Protein AF-A0A8W8IKD7-F1 (afdb_monomer)

Mean predicted aligned error: 11.24 Å

Structure (mmCIF, N/CA/C/O backbone):
data_AF-A0A8W8IKD7-F1
#
_entry.id   AF-A0A8W8IKD7-F1
#
loop_
_atom_site.group_PDB
_atom_site.id
_atom_site.type_symbol
_atom_site.label_atom_id
_atom_site.label_alt_id
_atom_site.label_comp_id
_atom_site.label_asym_id
_atom_site.label_entity_id
_atom_site.label_seq_id
_atom_site.pdbx_PDB_ins_code
_atom_site.Cartn_x
_atom_site.Cartn_y
_atom_site.Cartn_z
_atom_site.occupancy
_atom_site.B_iso_or_equiv
_atom_site.auth_seq_id
_atom_site.auth_comp_id
_atom_site.auth_asym_id
_atom_site.auth_atom_id
_atom_site.pdbx_PDB_model_num
ATOM 1 N N . MET A 1 1 ? -51.084 -10.649 69.933 1.00 60.88 1 MET A N 1
ATOM 2 C CA . MET A 1 1 ? -50.394 -10.277 68.683 1.00 60.88 1 MET A CA 1
ATOM 3 C C . MET A 1 1 ? -50.098 -11.574 67.965 1.00 60.88 1 MET A C 1
ATOM 5 O O . MET A 1 1 ? -49.501 -12.443 68.586 1.00 60.88 1 MET A O 1
ATOM 9 N N . ASP A 1 2 ? -50.615 -11.739 66.751 1.00 70.19 2 ASP A N 1
ATOM 10 C CA . ASP A 1 2 ? -50.384 -12.923 65.920 1.00 70.19 2 ASP A CA 1
ATOM 11 C C . ASP A 1 2 ? -48.923 -12.907 65.418 1.00 70.19 2 ASP A C 1
ATOM 13 O O . ASP A 1 2 ? -48.540 -11.927 64.763 1.00 70.19 2 ASP A O 1
ATOM 17 N N . PRO A 1 3 ? -48.091 -13.911 65.757 1.00 68.19 3 PRO A N 1
ATOM 18 C CA . PRO A 1 3 ? -46.699 -13.989 65.314 1.00 68.19 3 PRO A CA 1
ATOM 19 C C . PRO A 1 3 ? -46.544 -13.877 63.790 1.00 68.19 3 PRO A C 1
ATOM 21 O O . PRO A 1 3 ? -45.618 -13.205 63.330 1.00 68.19 3 PRO A O 1
ATOM 24 N N . ASP A 1 4 ? -47.491 -14.424 63.018 1.00 76.06 4 ASP A N 1
ATOM 25 C CA . ASP A 1 4 ? -47.450 -14.417 61.548 1.00 76.06 4 ASP A CA 1
ATOM 26 C C . ASP A 1 4 ? -47.573 -13.000 60.975 1.00 76.06 4 ASP A C 1
ATOM 28 O O . ASP A 1 4 ? -46.934 -12.655 59.978 1.00 76.06 4 ASP A O 1
ATOM 32 N N . SER A 1 5 ? -48.323 -12.128 61.658 1.00 78.69 5 SER A N 1
ATOM 33 C CA . SER A 1 5 ? -48.441 -10.723 61.258 1.00 78.69 5 SER A CA 1
ATOM 34 C C . SER A 1 5 ? -47.126 -9.958 61.422 1.00 78.69 5 SER A C 1
ATOM 36 O O . SER A 1 5 ? -46.853 -9.062 60.632 1.00 78.69 5 SER A O 1
ATOM 38 N N . THR A 1 6 ? -46.291 -10.321 62.403 1.00 85.62 6 THR A N 1
ATOM 39 C CA . THR A 1 6 ? -44.996 -9.665 62.656 1.00 85.62 6 THR A CA 1
ATOM 40 C C . THR A 1 6 ? -43.936 -10.133 61.661 1.00 85.62 6 THR A C 1
ATOM 42 O O . THR A 1 6 ? -43.197 -9.307 61.124 1.00 85.62 6 THR A O 1
ATOM 45 N N . GLN A 1 7 ? -43.897 -11.437 61.365 1.00 87.31 7 GLN A N 1
ATOM 46 C CA . GLN A 1 7 ? -42.929 -12.018 60.433 1.00 87.31 7 GLN A CA 1
ATOM 47 C C . GLN A 1 7 ? -43.078 -11.446 59.014 1.00 87.31 7 GLN A C 1
ATOM 49 O O . GLN A 1 7 ? -42.083 -11.107 58.380 1.00 87.31 7 GLN A O 1
ATOM 54 N N . TYR A 1 8 ? -44.316 -11.213 58.562 1.00 90.81 8 TYR A N 1
ATOM 55 C CA . TYR A 1 8 ? -44.597 -10.586 57.265 1.00 90.81 8 TYR A CA 1
ATOM 56 C C . TYR A 1 8 ? -43.932 -9.207 57.091 1.00 90.81 8 TYR A C 1
ATOM 58 O O . TYR A 1 8 ? -43.387 -8.898 56.029 1.00 90.81 8 TYR A O 1
ATOM 66 N N . TYR A 1 9 ? -43.961 -8.360 58.126 1.00 90.56 9 TYR A N 1
ATOM 67 C CA . TYR A 1 9 ? -43.312 -7.047 58.058 1.00 90.56 9 TYR A CA 1
ATOM 68 C C . TYR A 1 9 ? -41.783 -7.153 58.090 1.00 90.56 9 TYR A C 1
ATOM 70 O O . TYR A 1 9 ? -41.122 -6.359 57.421 1.00 90.56 9 TYR A O 1
ATOM 78 N N . ILE A 1 10 ? -41.229 -8.133 58.815 1.00 92.81 10 ILE A N 1
ATOM 79 C CA . ILE A 1 10 ? -39.783 -8.402 58.855 1.00 92.81 10 ILE A CA 1
ATOM 80 C C . ILE A 1 10 ? -39.281 -8.828 57.471 1.00 92.81 10 ILE A C 1
ATOM 82 O O . ILE A 1 10 ? -38.334 -8.233 56.962 1.00 92.81 10 ILE A O 1
ATOM 86 N N . ASP A 1 11 ? -39.948 -9.782 56.821 1.00 93.56 11 ASP A N 1
ATOM 87 C CA . ASP A 1 11 ? -39.546 -10.272 55.496 1.00 93.56 11 ASP A CA 1
ATOM 88 C C . ASP A 1 11 ? -39.587 -9.151 54.444 1.00 93.56 11 ASP A C 1
ATOM 90 O O . ASP A 1 11 ? -38.700 -9.034 53.594 1.00 93.56 11 ASP A O 1
ATOM 94 N N . LYS A 1 12 ? -40.590 -8.266 54.531 1.00 94.81 12 LYS A N 1
ATOM 95 C CA . LYS A 1 12 ? -40.707 -7.100 53.648 1.00 94.81 12 LYS A CA 1
ATOM 96 C C . LYS A 1 12 ? -39.589 -6.079 53.878 1.00 94.81 12 LYS A C 1
ATOM 98 O O . LYS A 1 12 ? -39.110 -5.498 52.908 1.00 94.81 12 LYS A O 1
ATOM 103 N N . LEU A 1 13 ? -39.174 -5.858 55.130 1.00 95.25 13 LEU A N 1
ATOM 104 C CA . LEU A 1 13 ? -38.034 -4.995 55.461 1.00 95.25 13 LEU A CA 1
ATOM 105 C C . LEU A 1 13 ? -36.723 -5.571 54.913 1.00 95.25 13 LEU A C 1
ATOM 107 O O . LEU A 1 13 ? -35.995 -4.849 54.236 1.00 95.25 13 LEU A O 1
ATOM 111 N N . LEU A 1 14 ? -36.474 -6.870 55.107 1.00 94.81 14 LEU A N 1
ATOM 112 C CA . LEU A 1 14 ? -35.281 -7.549 54.586 1.00 94.81 14 LEU A CA 1
ATOM 113 C C . LEU A 1 14 ? -35.196 -7.483 53.053 1.00 94.81 14 LEU A C 1
ATOM 115 O O . LEU A 1 14 ? -34.128 -7.238 52.495 1.00 94.81 14 LEU A O 1
ATOM 119 N N . ALA A 1 15 ? -36.323 -7.643 52.352 1.00 96.19 15 ALA A N 1
ATOM 120 C CA . ALA A 1 15 ? -36.367 -7.497 50.897 1.00 96.19 15 ALA A CA 1
ATOM 121 C C . ALA A 1 15 ? -36.036 -6.064 50.434 1.00 96.19 15 ALA A C 1
ATOM 123 O O . ALA A 1 15 ? -35.374 -5.879 49.412 1.00 96.19 15 ALA A O 1
ATOM 124 N N . VAL A 1 16 ? -36.480 -5.045 51.179 1.00 96.31 16 VAL A N 1
ATOM 125 C CA . VAL A 1 16 ? -36.153 -3.639 50.889 1.00 96.31 16 VAL A CA 1
ATOM 126 C C . VAL A 1 16 ? -34.669 -3.360 51.123 1.00 96.31 16 VAL A C 1
ATOM 128 O O . VAL A 1 16 ? -34.062 -2.682 50.298 1.00 96.31 16 VAL A O 1
ATOM 131 N N . GLU A 1 17 ? -34.076 -3.896 52.191 1.00 96.19 17 GLU A N 1
ATOM 132 C CA . GLU A 1 17 ? -32.630 -3.794 52.433 1.00 96.19 17 GLU A CA 1
ATOM 133 C C . GLU A 1 17 ? -31.826 -4.444 51.298 1.00 96.19 17 GLU A C 1
ATOM 135 O O . GLU A 1 17 ? -30.914 -3.815 50.764 1.00 96.19 17 GLU A O 1
ATOM 140 N N . GLY A 1 18 ? -32.220 -5.641 50.843 1.00 96.12 18 GLY A N 1
ATOM 141 C CA . GLY A 1 18 ? -31.586 -6.305 49.698 1.00 96.12 18 GLY A CA 1
ATOM 142 C C . GLY A 1 18 ? -31.635 -5.466 48.416 1.00 96.12 18 GLY A C 1
ATOM 143 O O . GLY A 1 18 ? -30.614 -5.271 47.759 1.00 96.12 18 GLY A O 1
ATOM 144 N N . LEU A 1 19 ? -32.794 -4.876 48.103 1.00 97.50 19 LEU A N 1
ATOM 145 C CA . LEU A 1 19 ? -32.932 -3.966 46.959 1.00 97.50 19 LEU A CA 1
ATOM 146 C C . LEU A 1 19 ? -32.061 -2.709 47.097 1.00 97.50 19 LEU A C 1
ATOM 148 O O . LEU A 1 19 ? -31.538 -2.214 46.100 1.00 97.50 19 LEU A O 1
ATOM 152 N N . GLN A 1 20 ? -31.895 -2.173 48.309 1.00 97.19 20 GLN A N 1
ATOM 153 C CA . GLN A 1 20 ? -31.006 -1.031 48.544 1.00 97.19 20 GLN A CA 1
ATOM 154 C C . GLN A 1 20 ? -29.541 -1.395 48.291 1.00 97.19 20 GLN A C 1
ATOM 156 O O . GLN A 1 20 ? -28.821 -0.603 47.678 1.00 97.19 20 GLN A O 1
ATOM 161 N N . THR A 1 21 ? -29.108 -2.588 48.705 1.00 96.94 21 THR A N 1
ATOM 162 C CA . THR A 1 21 ? -27.767 -3.103 48.402 1.00 96.94 21 THR A CA 1
ATOM 163 C C . THR A 1 21 ? -27.557 -3.246 46.895 1.00 96.94 21 THR A C 1
ATOM 165 O O . THR A 1 21 ? -26.585 -2.704 46.372 1.00 96.94 21 THR A O 1
ATOM 168 N N . ASP A 1 22 ? -28.494 -3.870 46.176 1.00 98.00 22 ASP A N 1
ATOM 169 C CA . ASP A 1 22 ? -28.405 -4.031 44.718 1.00 98.00 22 ASP A CA 1
ATOM 170 C C . ASP A 1 22 ? -28.334 -2.681 43.991 1.00 98.00 22 ASP A C 1
ATOM 172 O O . ASP A 1 22 ? -27.505 -2.484 43.102 1.00 98.00 22 ASP A O 1
ATOM 176 N N . VAL A 1 23 ? -29.163 -1.712 44.397 1.00 98.12 23 VAL A N 1
ATOM 177 C CA . VAL A 1 23 ? -29.145 -0.351 43.834 1.00 98.12 23 VAL A CA 1
ATOM 178 C C . VAL A 1 23 ? -27.814 0.351 44.099 1.00 98.12 23 VAL A C 1
ATOM 180 O O . VAL A 1 23 ? -27.360 1.125 43.256 1.00 98.12 23 VAL A O 1
ATOM 183 N N . THR A 1 24 ? -27.189 0.105 45.249 1.00 97.06 24 THR A N 1
ATOM 184 C CA . THR A 1 24 ? -25.886 0.692 45.588 1.00 97.06 24 THR A CA 1
ATOM 185 C C . THR A 1 24 ? -24.790 0.101 44.703 1.00 97.06 24 THR A C 1
ATOM 187 O O . THR A 1 24 ? -24.094 0.856 44.027 1.00 97.06 24 THR A O 1
ATOM 190 N N . ASN A 1 25 ? -24.739 -1.227 44.574 1.00 97.06 25 ASN A N 1
ATOM 191 C CA . ASN A 1 25 ? -23.783 -1.917 43.702 1.00 97.06 25 ASN A CA 1
ATOM 192 C C . ASN A 1 25 ? -23.931 -1.496 42.226 1.00 97.06 25 ASN A C 1
ATOM 194 O O . ASN A 1 25 ? -22.944 -1.308 41.519 1.00 97.06 25 ASN A O 1
ATOM 198 N N . LEU A 1 26 ? -25.168 -1.313 41.742 1.00 98.19 26 LEU A N 1
ATOM 199 C CA . LEU A 1 26 ? -25.422 -0.841 40.375 1.00 98.19 26 LEU A CA 1
ATOM 200 C C . LEU A 1 26 ? -24.939 0.595 40.143 1.00 98.19 26 LEU A C 1
ATOM 202 O O . LEU A 1 26 ? -24.491 0.910 39.041 1.00 98.19 26 LEU A O 1
ATOM 206 N N . LYS A 1 27 ? -25.039 1.469 41.151 1.00 97.81 27 LYS A N 1
ATOM 207 C CA . LYS A 1 27 ? -24.507 2.835 41.062 1.00 97.81 27 LYS A CA 1
ATOM 208 C C . LYS A 1 27 ? -22.987 2.827 40.981 1.00 97.81 27 LYS A C 1
ATOM 210 O O . LYS A 1 27 ? -22.450 3.485 40.099 1.00 97.81 27 LYS A O 1
ATOM 215 N N . GLU A 1 28 ? -22.327 2.045 41.831 1.00 97.62 28 GLU A N 1
ATOM 216 C CA . GLU A 1 28 ? -20.868 1.891 41.810 1.00 97.62 28 GLU A CA 1
ATOM 217 C C . GLU A 1 28 ? -20.392 1.365 40.448 1.00 97.62 28 GLU A C 1
ATOM 219 O O . GLU A 1 28 ? -19.554 1.989 39.799 1.00 97.62 28 GLU A O 1
ATOM 224 N N . GLY A 1 29 ? -21.017 0.300 39.930 1.00 98.00 29 GLY A N 1
ATOM 225 C CA . GLY A 1 29 ? -20.686 -0.228 38.603 1.00 98.00 29 GLY A CA 1
ATOM 226 C C . GLY A 1 29 ? -20.951 0.762 37.458 1.00 98.00 29 GLY A C 1
ATOM 227 O O . GLY A 1 29 ? -20.243 0.758 36.450 1.00 98.00 29 GLY A O 1
ATOM 228 N N . PHE A 1 30 ? -21.949 1.643 37.591 1.00 97.81 30 PHE A N 1
ATOM 229 C CA . PHE A 1 30 ? -22.195 2.706 36.613 1.00 97.81 30 PHE A CA 1
ATOM 230 C C . PHE A 1 30 ? -21.118 3.801 36.657 1.00 97.81 30 PHE A C 1
ATOM 232 O O . PHE A 1 30 ? -20.715 4.285 35.600 1.00 97.81 30 PHE A O 1
ATOM 239 N N . GLU A 1 31 ? -20.623 4.170 37.840 1.00 97.81 31 GLU A N 1
ATOM 240 C CA . GLU A 1 31 ? -19.522 5.132 38.005 1.00 97.81 31 GLU A CA 1
ATOM 241 C C . GLU A 1 31 ? -18.197 4.596 37.431 1.00 97.81 31 GLU A C 1
ATOM 243 O O . GLU A 1 31 ? -17.482 5.320 36.725 1.00 97.81 31 GLU A O 1
ATOM 248 N N . GLU A 1 32 ? -17.901 3.310 37.642 1.00 97.50 32 GLU A N 1
ATOM 249 C CA . GLU A 1 32 ? -16.758 2.636 37.009 1.00 97.50 32 GLU A CA 1
ATOM 250 C C . GLU A 1 32 ? -16.884 2.661 35.479 1.00 97.50 32 GLU A C 1
ATOM 252 O O . GLU A 1 32 ? -15.966 3.090 34.776 1.00 97.50 32 GLU A O 1
ATOM 257 N N . LEU A 1 33 ? -18.061 2.314 34.947 1.00 98.19 33 LEU A N 1
ATOM 258 C CA . LEU A 1 33 ? -18.311 2.345 33.505 1.00 98.19 33 LEU A CA 1
ATOM 259 C C . LEU A 1 33 ? -18.174 3.763 32.921 1.00 98.19 33 LEU A C 1
ATOM 261 O O . LEU A 1 33 ? -17.669 3.937 31.811 1.00 98.19 33 LEU A O 1
ATOM 265 N N . GLN A 1 34 ? -18.620 4.796 33.642 1.00 98.12 34 GLN A N 1
ATOM 266 C CA . GLN A 1 34 ? -18.443 6.189 33.220 1.00 98.12 34 GLN A CA 1
ATOM 267 C C . GLN A 1 34 ? -16.963 6.570 33.125 1.00 98.12 34 GLN A C 1
ATOM 2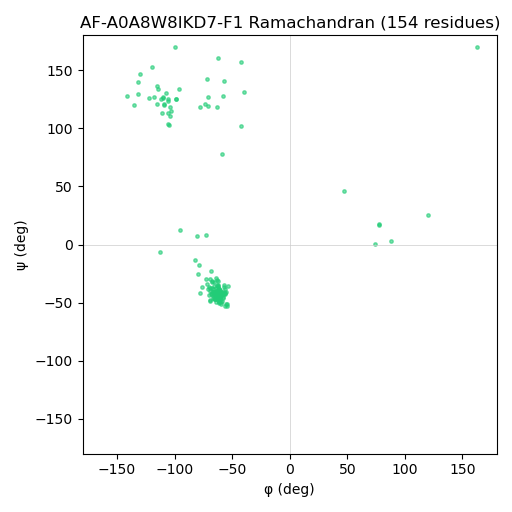69 O O . GLN A 1 34 ? -16.558 7.251 32.173 1.00 98.12 34 GLN A O 1
ATOM 274 N N . THR A 1 35 ? -16.160 6.103 34.080 1.00 97.62 35 THR A N 1
ATOM 275 C CA . THR A 1 35 ? -14.705 6.279 34.076 1.00 97.62 35 THR A CA 1
ATOM 276 C C . THR A 1 35 ? -14.078 5.609 32.855 1.00 97.62 35 THR A C 1
ATOM 278 O O . THR A 1 35 ? -13.377 6.266 32.081 1.00 97.62 35 THR A O 1
ATOM 281 N N . ASP A 1 36 ? -14.412 4.344 32.606 1.00 98.06 36 ASP A N 1
ATOM 282 C CA . ASP A 1 36 ? -13.908 3.584 31.460 1.00 98.06 36 ASP A CA 1
ATOM 283 C C . ASP A 1 36 ? -14.270 4.234 30.122 1.00 98.06 36 ASP A C 1
ATOM 285 O O . ASP A 1 36 ? -13.423 4.387 29.238 1.00 98.06 36 ASP A O 1
ATOM 289 N N . VAL A 1 37 ? -15.517 4.688 29.970 1.00 98.19 37 VAL A N 1
ATOM 290 C CA . VAL A 1 37 ? -15.973 5.385 28.759 1.00 98.19 37 VAL A CA 1
ATOM 291 C C . VAL A 1 37 ? -15.212 6.694 28.543 1.00 98.19 37 VAL A C 1
ATOM 293 O O . VAL A 1 37 ? -14.956 7.070 27.396 1.00 98.19 37 VAL A O 1
ATOM 296 N N . THR A 1 38 ? -14.840 7.395 29.612 1.00 97.50 38 THR A N 1
ATOM 297 C CA . THR A 1 38 ? -14.057 8.635 29.521 1.00 97.50 38 THR A CA 1
ATOM 298 C C . THR A 1 38 ? -12.635 8.343 29.045 1.00 97.50 38 THR A C 1
ATOM 300 O O . THR A 1 38 ? -12.203 8.918 28.046 1.00 97.50 38 THR A O 1
ATOM 303 N N . ASN A 1 39 ? -11.970 7.354 29.645 1.00 97.06 39 ASN A N 1
ATOM 304 C CA . ASN A 1 39 ? -10.631 6.917 29.238 1.00 97.06 39 ASN A CA 1
ATOM 305 C C . ASN A 1 39 ? -10.602 6.413 27.782 1.00 97.06 39 ASN A C 1
ATOM 307 O O . ASN A 1 39 ? -9.694 6.726 27.012 1.00 97.06 39 ASN A O 1
ATOM 311 N N . LEU A 1 40 ? -11.623 5.658 27.359 1.00 97.69 40 LEU A N 1
ATOM 312 C CA . LEU A 1 40 ? -11.731 5.181 25.978 1.00 97.69 40 LEU A CA 1
ATOM 313 C C . LEU A 1 40 ? -11.862 6.330 24.973 1.00 97.69 40 LEU A C 1
ATOM 315 O O . LEU A 1 40 ? -11.268 6.262 23.896 1.00 97.69 40 LEU A O 1
ATOM 319 N N . LYS A 1 41 ? -12.608 7.392 25.305 1.00 96.94 41 LYS A N 1
ATOM 320 C CA . LYS A 1 41 ? -12.714 8.579 24.441 1.00 96.94 41 LYS A CA 1
ATOM 321 C C . LYS A 1 41 ? -11.363 9.266 24.266 1.00 96.94 41 LYS A C 1
ATOM 323 O O . LYS A 1 41 ? -11.020 9.617 23.140 1.00 96.94 41 LYS A O 1
ATOM 328 N N . GLU A 1 42 ? -10.598 9.417 25.343 1.00 96.88 42 GLU A N 1
ATOM 329 C CA . GLU A 1 42 ? -9.255 10.006 25.292 1.00 96.88 42 GLU A CA 1
ATOM 330 C C . GLU A 1 42 ? -8.314 9.176 24.411 1.00 96.88 42 GLU A C 1
ATOM 332 O O . GLU A 1 42 ? -7.733 9.706 23.461 1.00 96.88 42 GLU A O 1
ATOM 337 N N . ASN A 1 43 ? -8.270 7.856 24.622 1.00 96.19 43 ASN A N 1
ATOM 338 C CA . ASN A 1 43 ? -7.470 6.938 23.806 1.00 96.19 43 ASN A CA 1
ATOM 339 C C . ASN A 1 43 ? -7.829 7.016 22.311 1.00 96.19 43 ASN A C 1
ATOM 341 O O . ASN A 1 43 ? -6.951 6.998 21.446 1.00 96.19 43 ASN A O 1
ATOM 345 N N . VAL A 1 44 ? -9.122 7.116 21.980 1.00 95.38 44 VAL A N 1
ATOM 346 C CA . VAL A 1 44 ? -9.577 7.257 20.588 1.00 95.38 44 VAL A CA 1
ATOM 347 C C . VAL A 1 44 ? -9.084 8.564 19.963 1.00 95.38 44 VAL A C 1
ATOM 349 O O . VAL A 1 44 ? -8.658 8.558 18.806 1.00 95.38 44 VAL A O 1
ATOM 352 N N . GLU A 1 45 ? -9.100 9.675 20.698 1.00 95.50 45 GLU A N 1
ATOM 353 C CA . GLU A 1 45 ? -8.584 10.956 20.204 1.00 95.50 45 GLU A CA 1
ATOM 354 C C . GLU A 1 45 ? -7.061 10.942 20.003 1.00 95.50 45 GLU A C 1
ATOM 356 O O . GLU A 1 45 ? -6.557 11.478 19.012 1.00 95.50 45 GLU A O 1
ATOM 361 N N . GLU A 1 46 ? -6.308 10.281 20.882 1.00 94.69 46 GLU A N 1
ATOM 362 C CA . GLU A 1 46 ? -4.865 10.097 20.698 1.00 94.69 46 GLU A CA 1
ATOM 363 C C . GLU A 1 46 ? -4.539 9.241 19.470 1.00 94.69 46 GLU A C 1
ATOM 365 O O . GLU A 1 46 ? -3.670 9.606 18.669 1.00 94.69 46 GLU A O 1
ATOM 370 N N . MET A 1 47 ? -5.278 8.146 19.261 1.00 91.25 47 MET A N 1
ATOM 371 C CA . MET A 1 47 ? -5.119 7.297 18.078 1.00 91.25 47 MET A CA 1
ATOM 372 C C . MET A 1 47 ? -5.379 8.064 16.777 1.00 91.25 47 MET A C 1
ATOM 374 O O . MET A 1 47 ? -4.629 7.890 15.813 1.00 91.25 47 MET A O 1
ATOM 378 N N . LYS A 1 48 ? -6.390 8.945 16.737 1.00 91.19 48 LYS A N 1
ATOM 379 C CA . LYS A 1 48 ? -6.651 9.802 15.565 1.00 91.19 48 LYS A CA 1
ATOM 380 C C . LYS A 1 48 ? -5.453 10.696 15.248 1.00 91.19 48 LYS A C 1
ATOM 382 O O . LYS A 1 48 ? -4.969 10.680 14.118 1.00 91.19 48 LYS A O 1
ATOM 387 N N . LYS A 1 49 ? -4.919 11.401 16.250 1.00 90.12 49 LYS A N 1
ATOM 388 C CA . LYS A 1 49 ? -3.750 12.287 16.085 1.00 90.12 49 LYS A CA 1
ATOM 389 C C . LYS A 1 49 ? -2.510 11.524 15.615 1.00 90.12 49 LYS A C 1
ATOM 391 O O . LYS A 1 49 ? -1.787 11.990 14.733 1.00 90.12 49 LYS A O 1
ATOM 396 N N . ALA A 1 50 ? -2.252 10.346 16.184 1.00 82.12 50 ALA A N 1
ATOM 397 C CA . ALA A 1 50 ? -1.132 9.500 15.776 1.00 82.12 50 ALA A CA 1
ATOM 398 C C . ALA A 1 50 ? -1.270 9.030 14.317 1.00 82.12 50 ALA A C 1
ATOM 400 O O . ALA A 1 50 ? -0.288 9.053 13.572 1.00 82.12 50 ALA A O 1
ATOM 401 N N . ASN A 1 51 ? -2.486 8.668 13.897 1.00 77.69 51 ASN A N 1
ATOM 402 C CA . ASN A 1 51 ? -2.788 8.234 12.534 1.00 77.69 51 ASN A CA 1
ATOM 403 C C . ASN A 1 51 ? -2.682 9.372 11.500 1.00 77.69 51 ASN A C 1
ATOM 405 O O . ASN A 1 51 ? -2.199 9.175 10.387 1.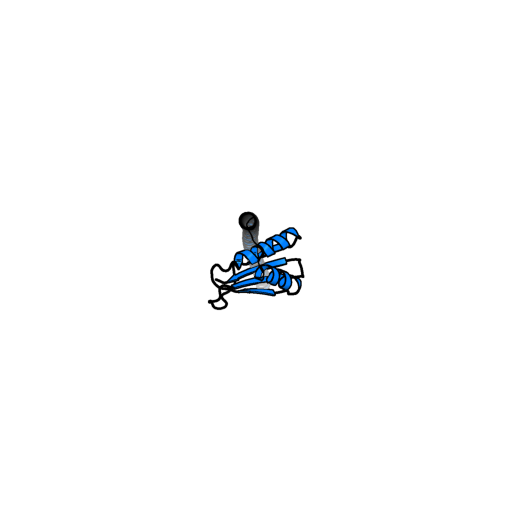00 77.69 51 ASN A O 1
ATOM 409 N N . GLU A 1 52 ? -3.087 10.589 11.859 1.00 79.81 52 GLU A N 1
ATOM 410 C CA . GLU A 1 52 ? -2.881 11.773 11.014 1.00 79.81 52 GLU A CA 1
ATOM 411 C C . GLU A 1 52 ? -1.388 12.069 10.827 1.00 79.81 52 GLU A C 1
ATOM 413 O O . GLU A 1 52 ? -0.922 12.324 9.712 1.00 79.81 52 GLU A O 1
ATOM 418 N N . LYS A 1 53 ? -0.608 11.967 11.910 1.00 74.94 53 LYS A N 1
ATOM 419 C CA . LYS A 1 53 ? 0.842 12.157 11.866 1.00 74.94 53 LYS A CA 1
ATOM 420 C C . LYS A 1 53 ? 1.530 11.102 10.997 1.00 74.94 53 LYS A C 1
ATOM 422 O O . LYS A 1 53 ? 2.351 11.481 10.161 1.00 74.94 53 LYS A O 1
ATOM 427 N N . SER A 1 54 ? 1.204 9.816 11.145 1.00 68.62 54 SER A N 1
ATOM 428 C CA . SER A 1 54 ? 1.792 8.755 10.312 1.00 68.62 54 SER A CA 1
ATOM 429 C C . SER A 1 54 ? 1.438 8.938 8.835 1.00 68.62 54 SER A C 1
ATOM 431 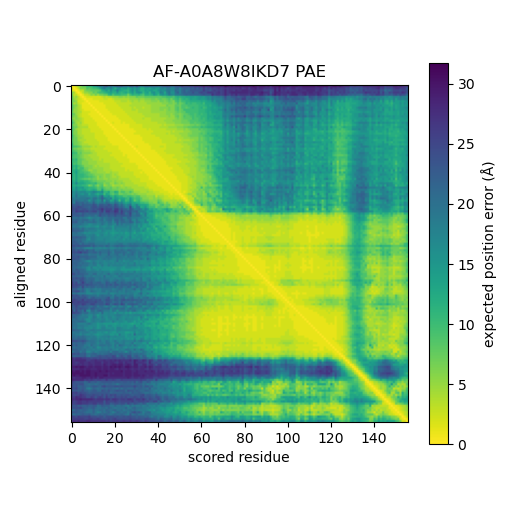O O . SER A 1 54 ? 2.338 8.918 7.999 1.00 68.62 54 SER A O 1
ATOM 433 N N . SER A 1 55 ? 0.174 9.245 8.524 1.00 69.00 55 SER A N 1
ATOM 434 C CA . SER A 1 55 ? -0.288 9.560 7.165 1.00 69.00 55 SER A CA 1
ATOM 435 C C . SER A 1 55 ? 0.484 10.739 6.552 1.00 69.00 55 SER A C 1
ATOM 437 O O . SER A 1 55 ? 0.949 10.675 5.410 1.00 69.00 55 SER A O 1
ATOM 439 N N . SER A 1 56 ? 0.729 11.798 7.334 1.00 63.56 56 SER A N 1
ATOM 440 C CA . SER A 1 56 ? 1.520 12.947 6.877 1.00 63.56 56 SER A CA 1
ATOM 441 C C . SER A 1 56 ? 2.978 12.575 6.571 1.00 63.56 56 SER A C 1
ATOM 443 O O . SER A 1 56 ? 3.514 12.981 5.538 1.00 63.56 56 SER A O 1
ATOM 445 N N . GLN A 1 57 ? 3.619 11.751 7.405 1.00 65.06 57 GLN A N 1
ATOM 446 C CA . GLN A 1 57 ? 4.997 11.303 7.188 1.00 65.06 57 GLN A CA 1
ATOM 447 C C . GLN A 1 57 ? 5.110 10.351 5.994 1.00 65.06 57 GLN A C 1
ATOM 449 O O . GLN A 1 57 ? 6.045 10.476 5.200 1.00 65.06 57 GLN A O 1
ATOM 454 N N . GLU A 1 58 ? 4.145 9.445 5.824 1.00 61.41 58 GLU A N 1
ATOM 455 C CA . GLU A 1 58 ? 4.044 8.588 4.643 1.00 61.41 58 GLU A CA 1
ATOM 456 C C . GLU A 1 58 ? 3.938 9.428 3.365 1.00 61.41 58 GLU A C 1
ATOM 458 O O . GLU A 1 58 ? 4.677 9.172 2.412 1.00 61.41 58 GLU A O 1
ATOM 463 N N . SER A 1 59 ? 3.137 10.501 3.373 1.00 74.94 59 SER A N 1
ATOM 464 C CA . SER A 1 59 ? 3.017 11.414 2.228 1.00 74.94 59 SER A CA 1
ATOM 465 C C . SER A 1 59 ? 4.335 12.125 1.872 1.00 74.94 59 SER A C 1
ATOM 467 O O . SER A 1 59 ? 4.649 12.293 0.690 1.00 74.94 59 SER A O 1
ATOM 469 N N . LEU A 1 60 ? 5.153 12.491 2.871 1.00 83.31 60 LEU A N 1
ATOM 470 C CA . LEU A 1 60 ? 6.461 13.123 2.659 1.00 83.31 60 LEU A CA 1
ATOM 471 C C . LEU A 1 60 ? 7.479 12.140 2.070 1.00 83.31 60 LEU A C 1
ATOM 473 O O . LEU A 1 60 ? 8.195 12.488 1.130 1.00 83.31 60 LEU A O 1
ATOM 477 N N . ILE A 1 61 ? 7.520 10.908 2.585 1.00 82.50 61 ILE A N 1
ATOM 478 C CA . ILE A 1 61 ? 8.391 9.842 2.067 1.00 82.50 61 ILE A CA 1
ATOM 479 C C . ILE A 1 61 ? 7.989 9.472 0.637 1.00 82.50 61 ILE A C 1
ATOM 481 O O . ILE A 1 61 ? 8.852 9.274 -0.221 1.00 82.50 61 ILE A O 1
ATOM 485 N N . GLU A 1 62 ? 6.689 9.368 0.357 1.00 83.06 62 GLU A N 1
ATOM 486 C CA . GLU A 1 62 ? 6.209 9.130 -1.000 1.00 83.06 62 GLU A CA 1
ATOM 487 C C . GLU A 1 62 ? 6.649 10.247 -1.937 1.00 83.06 62 GLU A C 1
ATOM 489 O O . GLU A 1 62 ? 7.272 9.952 -2.959 1.00 83.06 62 GLU A O 1
ATOM 494 N N . LYS A 1 63 ? 6.401 11.509 -1.568 1.00 87.31 63 LYS A N 1
ATOM 495 C CA . LYS A 1 63 ? 6.797 12.670 -2.368 1.00 87.31 63 LYS A CA 1
ATOM 496 C C . LYS A 1 63 ? 8.297 12.673 -2.664 1.00 87.31 63 LYS A C 1
ATOM 498 O O . LYS A 1 63 ? 8.660 12.721 -3.834 1.00 87.31 63 LYS A O 1
ATOM 503 N N . ALA A 1 64 ? 9.140 12.515 -1.642 1.00 90.12 64 ALA A N 1
ATOM 504 C CA . ALA A 1 64 ? 10.594 12.490 -1.802 1.00 90.12 64 ALA A CA 1
ATOM 505 C C . ALA A 1 64 ? 11.055 11.417 -2.797 1.00 90.12 64 ALA A C 1
ATOM 507 O O . ALA A 1 64 ? 11.957 11.644 -3.599 1.00 90.12 64 ALA A O 1
ATOM 508 N N . ILE A 1 65 ? 10.416 10.245 -2.791 1.00 90.06 65 ILE A N 1
ATOM 509 C CA . ILE A 1 65 ? 10.814 9.175 -3.703 1.00 90.06 65 ILE A CA 1
ATOM 510 C C . ILE A 1 65 ? 10.324 9.436 -5.130 1.00 90.06 65 ILE A C 1
ATOM 512 O O . ILE A 1 65 ? 11.047 9.145 -6.076 1.00 90.06 65 ILE A O 1
ATOM 516 N N . PHE A 1 66 ? 9.137 10.011 -5.316 1.00 91.06 66 PHE A N 1
ATOM 517 C CA . PHE A 1 66 ? 8.711 10.422 -6.654 1.00 91.06 66 PHE A CA 1
ATOM 518 C C . PHE A 1 66 ? 9.543 11.583 -7.203 1.00 91.06 66 PHE A C 1
ATOM 520 O O . PHE A 1 66 ? 9.776 11.631 -8.407 1.00 91.06 66 PHE A O 1
ATOM 527 N N . ASP A 1 67 ? 10.022 12.481 -6.345 1.00 93.12 67 ASP A N 1
ATOM 528 C CA . ASP A 1 67 ? 10.956 13.534 -6.744 1.00 93.12 67 ASP A CA 1
ATOM 529 C C . ASP A 1 67 ? 12.302 12.935 -7.175 1.00 93.12 67 ASP A C 1
ATOM 531 O O . ASP A 1 67 ? 12.827 13.331 -8.214 1.00 93.12 67 ASP A O 1
ATOM 535 N N . GLN A 1 68 ? 12.805 11.915 -6.466 1.00 93.56 68 GLN A N 1
ATOM 536 C CA . GLN A 1 68 ? 13.978 11.156 -6.913 1.00 93.56 68 GLN A CA 1
ATOM 537 C C . GLN A 1 68 ? 13.734 10.484 -8.266 1.00 93.56 68 GLN A C 1
ATOM 539 O O . GLN A 1 68 ? 14.564 10.595 -9.157 1.00 93.56 68 GLN A O 1
ATOM 544 N N . TRP A 1 69 ? 12.580 9.833 -8.454 1.00 94.62 69 TRP A N 1
ATOM 545 C CA . TRP A 1 69 ? 12.258 9.193 -9.732 1.00 94.62 69 TRP A CA 1
ATOM 546 C C . TRP A 1 69 ? 12.255 10.196 -10.875 1.00 94.62 69 TRP A C 1
ATOM 548 O O . TRP A 1 69 ? 12.781 9.889 -11.931 1.00 94.62 69 TRP A O 1
ATOM 558 N N . LYS A 1 70 ? 11.697 11.393 -10.668 1.00 95.19 70 LYS A N 1
ATOM 559 C CA . LYS A 1 70 ? 11.721 12.452 -11.682 1.00 95.19 70 LYS A CA 1
ATOM 560 C C . LYS A 1 70 ? 13.138 12.894 -12.020 1.00 95.19 70 LYS A C 1
ATOM 562 O O . LYS A 1 70 ? 13.399 13.151 -13.183 1.00 95.19 70 LYS A O 1
ATOM 567 N N . GLN A 1 71 ? 14.026 13.000 -11.028 1.00 95.06 71 GLN A N 1
ATOM 568 C CA . GLN A 1 71 ? 15.434 13.332 -11.268 1.00 95.06 71 GLN A CA 1
ATOM 569 C C . GLN A 1 71 ? 16.129 12.231 -12.071 1.00 95.06 71 GLN A C 1
ATOM 571 O O . GLN A 1 71 ? 16.776 12.531 -13.068 1.00 95.06 71 GLN A O 1
ATOM 576 N N . ASP A 1 72 ? 15.932 10.970 -11.680 1.00 92.19 72 ASP A N 1
ATOM 577 C CA . ASP A 1 72 ? 16.498 9.809 -12.373 1.00 92.19 72 ASP A CA 1
ATOM 578 C C . ASP A 1 72 ? 15.952 9.670 -13.810 1.00 92.19 72 ASP A C 1
ATOM 580 O O . ASP A 1 72 ? 16.634 9.137 -14.686 1.00 92.19 72 ASP A O 1
ATOM 584 N N . ASP A 1 73 ? 14.726 10.145 -14.063 1.00 94.94 73 ASP A N 1
ATOM 585 C CA . ASP A 1 73 ? 14.059 10.053 -15.366 1.00 94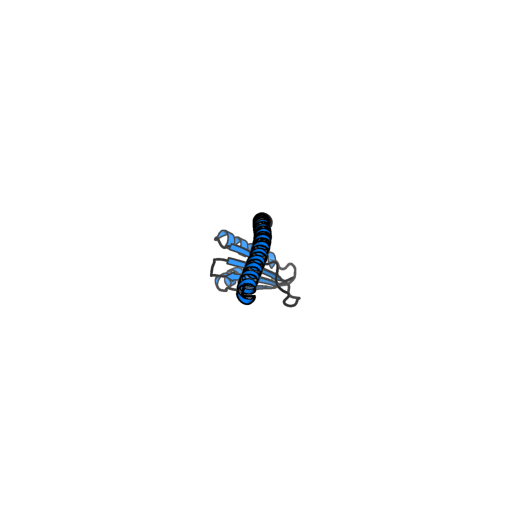.94 73 ASP A CA 1
ATOM 586 C C . ASP A 1 73 ? 14.544 11.095 -16.386 1.00 94.94 73 ASP A C 1
ATOM 588 O O . ASP A 1 73 ? 14.348 10.902 -17.585 1.00 94.94 73 ASP A O 1
ATOM 592 N N . ILE A 1 74 ? 15.214 12.171 -15.946 1.00 94.44 74 ILE A N 1
ATOM 593 C CA . ILE A 1 74 ? 15.744 13.223 -16.839 1.00 94.44 74 ILE A CA 1
ATOM 594 C C . ILE A 1 74 ? 16.682 12.623 -17.892 1.00 94.44 74 ILE A C 1
ATOM 596 O O . ILE A 1 74 ? 16.602 12.974 -19.069 1.00 94.44 74 ILE A O 1
ATOM 600 N N . ASP A 1 75 ? 17.533 11.689 -17.470 1.00 91.44 75 ASP A N 1
ATOM 601 C CA . ASP A 1 75 ? 18.514 11.022 -18.328 1.00 91.44 75 ASP A CA 1
ATOM 602 C C . ASP A 1 75 ? 17.998 9.677 -18.878 1.00 91.44 75 ASP A C 1
ATOM 604 O O . ASP A 1 75 ? 18.764 8.872 -19.423 1.00 91.44 75 ASP A O 1
ATOM 608 N N . PHE A 1 76 ? 16.697 9.389 -18.744 1.00 94.50 76 PHE A N 1
ATOM 609 C CA . PHE A 1 76 ? 16.131 8.120 -19.186 1.00 94.50 76 PHE A CA 1
ATOM 610 C C . PHE A 1 76 ? 16.081 8.018 -20.715 1.00 94.50 76 PHE A C 1
ATOM 612 O O . PHE A 1 76 ? 15.486 8.834 -21.419 1.00 94.50 76 PHE A O 1
ATOM 619 N N . ILE A 1 77 ? 16.645 6.931 -21.248 1.00 93.00 77 ILE A N 1
ATOM 620 C CA . ILE A 1 77 ? 16.629 6.636 -22.683 1.00 93.00 77 ILE A CA 1
ATOM 621 C C . ILE A 1 77 ? 15.634 5.509 -22.960 1.00 93.00 77 ILE A C 1
ATOM 623 O O . ILE A 1 77 ? 15.854 4.349 -22.599 1.00 93.00 77 ILE A O 1
ATOM 627 N N . SER A 1 78 ? 14.553 5.830 -23.675 1.00 94.06 78 SER A N 1
ATOM 628 C CA . SER A 1 78 ? 13.544 4.841 -24.067 1.00 94.06 78 SER A CA 1
ATOM 629 C C . SER A 1 78 ? 14.130 3.767 -24.992 1.00 94.06 78 SER A C 1
ATOM 631 O O . SER A 1 78 ? 14.577 4.028 -26.113 1.00 94.06 78 SER A O 1
ATOM 633 N N . THR A 1 79 ? 14.087 2.516 -24.530 1.00 94.56 79 THR A N 1
ATOM 634 C CA . THR A 1 79 ? 14.570 1.339 -25.265 1.00 94.56 79 THR A CA 1
ATOM 635 C C . THR A 1 79 ? 13.432 0.571 -25.943 1.00 94.56 79 THR A C 1
ATOM 637 O O . THR A 1 79 ? 12.248 0.774 -25.667 1.00 94.56 79 THR A O 1
ATOM 640 N N . LYS A 1 80 ? 13.773 -0.399 -26.805 1.00 95.69 80 LYS A N 1
ATOM 641 C CA . LYS A 1 80 ? 12.784 -1.344 -27.365 1.00 95.69 80 LYS A CA 1
ATOM 642 C C . LYS A 1 80 ? 12.030 -2.110 -26.269 1.00 95.69 80 LYS A C 1
ATOM 644 O O . LYS A 1 80 ? 10.835 -2.353 -26.421 1.00 95.69 80 LYS A O 1
ATOM 649 N N . ALA A 1 81 ? 12.709 -2.457 -25.172 1.00 92.94 81 ALA A N 1
ATOM 650 C CA . ALA A 1 81 ? 12.084 -3.113 -24.026 1.00 92.94 81 ALA A CA 1
ATOM 651 C C . ALA A 1 81 ? 11.051 -2.193 -23.355 1.00 92.94 81 ALA A C 1
ATOM 653 O O . ALA A 1 81 ? 9.928 -2.631 -23.118 1.00 92.94 81 ALA A O 1
ATOM 654 N N . CYS A 1 82 ? 11.387 -0.912 -23.150 1.00 94.38 82 CYS A N 1
ATOM 655 C CA . CYS A 1 82 ? 10.470 0.094 -22.599 1.00 94.38 82 CYS A CA 1
ATOM 656 C C . CYS A 1 82 ? 9.184 0.211 -23.428 1.00 94.38 82 CYS A C 1
ATOM 658 O O . CYS A 1 82 ? 8.091 -0.013 -22.912 1.00 94.38 82 CYS A O 1
ATOM 660 N N . LYS A 1 83 ? 9.320 0.412 -24.745 1.00 95.88 83 LYS A N 1
ATOM 661 C CA . LYS A 1 83 ? 8.182 0.489 -25.682 1.00 95.88 83 LYS A CA 1
ATOM 662 C C . LYS A 1 83 ? 7.298 -0.763 -25.643 1.00 95.88 83 LYS A C 1
ATOM 664 O O . LYS A 1 83 ? 6.078 -0.688 -25.791 1.00 95.88 83 LYS A O 1
ATOM 669 N N . GLY A 1 84 ? 7.904 -1.934 -25.433 1.00 94.62 84 GLY A N 1
ATOM 670 C CA . GLY A 1 84 ? 7.179 -3.185 -25.227 1.00 94.62 84 GLY A CA 1
ATOM 671 C C . GLY A 1 84 ? 6.321 -3.162 -23.959 1.00 94.62 84 GLY A C 1
ATOM 672 O O . GLY A 1 84 ? 5.153 -3.552 -24.002 1.00 94.62 84 GLY A O 1
ATOM 673 N N . VAL A 1 85 ? 6.866 -2.683 -22.839 1.00 92.69 85 VAL A N 1
ATOM 674 C CA . VAL A 1 85 ? 6.128 -2.557 -21.571 1.00 92.69 85 VAL A CA 1
ATOM 675 C C . VAL A 1 85 ? 5.013 -1.510 -21.690 1.00 92.69 85 VAL A C 1
ATOM 677 O O . VAL A 1 85 ? 3.875 -1.818 -21.336 1.00 92.69 85 VAL A O 1
ATOM 680 N N . GLU A 1 86 ? 5.283 -0.344 -22.288 1.00 93.12 86 GLU A N 1
ATOM 681 C CA . GLU A 1 86 ? 4.291 0.714 -22.565 1.00 93.12 86 GLU A CA 1
ATOM 682 C C . GLU A 1 86 ? 3.095 0.202 -23.382 1.00 93.12 86 GLU A C 1
ATOM 684 O O . GLU A 1 86 ? 1.941 0.539 -23.111 1.00 93.12 86 GLU A O 1
ATOM 689 N N . LYS A 1 87 ? 3.344 -0.642 -24.390 1.00 94.25 87 LYS A N 1
ATOM 690 C CA . LYS A 1 87 ? 2.271 -1.255 -25.183 1.00 94.25 87 LYS A CA 1
ATOM 691 C C . LYS A 1 87 ? 1.461 -2.262 -24.361 1.00 94.25 87 LYS A C 1
ATOM 693 O O . LYS A 1 87 ? 0.233 -2.298 -24.460 1.00 94.25 87 LYS A O 1
ATOM 698 N N . ASN A 1 88 ? 2.134 -3.093 -23.567 1.00 91.69 88 ASN A N 1
ATOM 699 C CA . ASN A 1 88 ? 1.474 -4.138 -22.788 1.00 91.69 88 ASN A CA 1
ATOM 700 C C . ASN A 1 88 ? 0.591 -3.554 -21.676 1.00 91.69 88 ASN A C 1
ATOM 702 O O . ASN A 1 88 ? -0.545 -3.995 -21.526 1.00 91.69 88 ASN A O 1
ATOM 706 N N . ILE A 1 89 ? 1.053 -2.531 -20.953 1.00 89.75 89 ILE A N 1
ATOM 707 C CA . ILE A 1 89 ? 0.300 -1.939 -19.832 1.00 89.75 89 ILE A CA 1
ATOM 708 C C . ILE A 1 89 ? -0.969 -1.194 -20.275 1.00 89.75 89 ILE A C 1
ATOM 710 O O . ILE A 1 89 ? -1.926 -1.068 -19.515 1.00 89.75 89 ILE A O 1
ATOM 714 N N . LYS A 1 90 ? -1.029 -0.744 -21.535 1.00 89.19 90 LYS A N 1
ATOM 715 C CA . LYS A 1 90 ? -2.242 -0.138 -22.106 1.00 89.19 90 LYS A CA 1
ATOM 716 C C . LYS A 1 90 ? -3.374 -1.145 -22.318 1.00 89.19 90 LYS A C 1
ATOM 718 O O . LYS A 1 90 ? -4.533 -0.753 -22.266 1.00 89.19 90 LYS A O 1
ATOM 723 N N . SER A 1 91 ? -3.045 -2.414 -22.564 1.00 87.62 91 SER A N 1
ATOM 724 C CA . SER A 1 91 ? -4.012 -3.460 -22.943 1.00 87.62 91 SER A CA 1
ATOM 725 C C . SER A 1 91 ? -4.198 -4.554 -21.889 1.00 87.62 91 SER A C 1
ATOM 727 O O . SER A 1 91 ? -5.056 -5.417 -22.053 1.00 87.62 91 SER A O 1
ATOM 729 N N . ARG A 1 92 ? -3.401 -4.544 -20.816 1.00 86.75 92 ARG A N 1
ATOM 730 C CA . ARG A 1 92 ? -3.400 -5.575 -19.774 1.00 86.75 92 ARG A CA 1
ATOM 731 C C . ARG A 1 92 ? -3.482 -4.943 -18.391 1.00 86.75 92 ARG A C 1
ATOM 733 O O . ARG A 1 92 ? -2.881 -3.905 -18.139 1.00 86.75 92 ARG A O 1
ATOM 740 N N . ASN A 1 93 ? -4.153 -5.640 -17.479 1.00 84.19 93 ASN A N 1
ATOM 741 C CA . ASN A 1 93 ? -4.260 -5.235 -16.074 1.00 84.19 93 ASN A CA 1
ATOM 742 C C . ASN A 1 93 ? -3.037 -5.654 -15.240 1.00 84.19 93 ASN A C 1
ATOM 744 O O . ASN A 1 93 ? -2.865 -5.190 -14.119 1.00 84.19 93 ASN A O 1
ATOM 748 N N . LEU A 1 94 ? -2.188 -6.538 -15.768 1.00 83.81 94 LEU A N 1
ATOM 749 C CA . LEU A 1 94 ? -0.983 -7.015 -15.097 1.00 83.81 94 LEU A CA 1
ATOM 750 C C . LEU A 1 94 ? 0.152 -7.158 -16.109 1.00 83.81 94 LEU A C 1
ATOM 752 O O . LEU A 1 94 ? -0.001 -7.814 -17.143 1.00 83.81 94 LEU A O 1
ATOM 756 N N . VAL A 1 95 ? 1.295 -6.554 -15.798 1.00 87.06 95 VAL A N 1
ATOM 757 C CA . VAL A 1 95 ? 2.530 -6.652 -16.576 1.00 87.06 95 VAL A CA 1
ATOM 758 C C . VAL A 1 95 ? 3.680 -6.961 -15.628 1.00 87.06 95 VAL A C 1
ATOM 760 O O . VAL A 1 95 ? 3.862 -6.281 -14.626 1.00 87.06 95 VAL A O 1
ATOM 763 N N . ILE A 1 96 ? 4.473 -7.979 -15.951 1.00 86.81 96 ILE A N 1
ATOM 764 C CA . ILE A 1 96 ? 5.659 -8.364 -15.180 1.00 86.81 96 ILE A CA 1
ATOM 765 C C . ILE A 1 96 ? 6.894 -8.026 -16.013 1.00 86.81 96 ILE A C 1
ATOM 767 O O . ILE A 1 96 ? 7.009 -8.449 -17.163 1.00 86.81 96 ILE A O 1
ATOM 771 N N . VAL A 1 97 ? 7.814 -7.261 -15.432 1.00 87.25 97 VAL A N 1
ATOM 772 C CA . VAL A 1 97 ? 9.101 -6.888 -16.021 1.00 87.25 97 VAL A CA 1
ATOM 773 C C . VAL A 1 97 ? 10.192 -7.731 -15.362 1.00 87.25 97 VAL A C 1
ATOM 775 O O . VAL A 1 97 ? 10.507 -7.564 -14.184 1.00 87.25 97 VAL A O 1
ATOM 778 N N . ALA A 1 98 ? 10.771 -8.653 -16.130 1.00 87.50 98 ALA A N 1
ATOM 779 C CA . ALA A 1 98 ? 11.7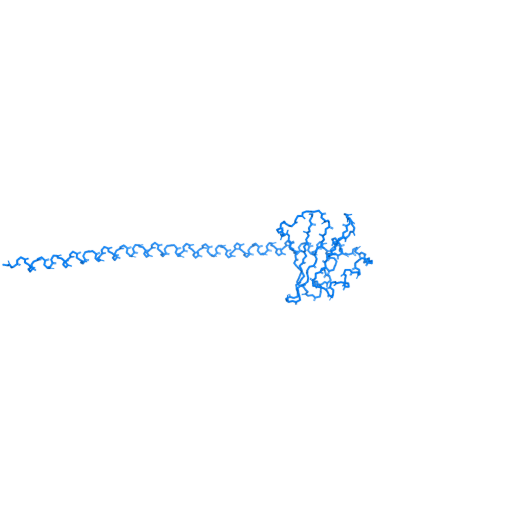95 -9.597 -15.685 1.00 87.50 98 ALA A CA 1
ATOM 780 C C . ALA A 1 98 ? 13.101 -9.415 -16.477 1.00 87.50 98 ALA A C 1
ATOM 782 O O . ALA A 1 98 ? 13.078 -8.969 -17.623 1.00 87.50 98 ALA A O 1
ATOM 783 N N . GLY A 1 99 ? 14.243 -9.761 -15.876 1.00 84.88 99 GLY A N 1
ATOM 784 C CA . GLY A 1 99 ? 15.560 -9.605 -16.506 1.00 84.88 99 GLY A CA 1
ATOM 785 C C . GLY A 1 99 ? 16.730 -9.664 -15.519 1.00 84.88 99 GLY A C 1
ATOM 786 O O . GLY A 1 99 ? 16.540 -9.619 -14.301 1.00 84.88 99 GLY A O 1
ATOM 787 N N . HIS A 1 100 ? 17.958 -9.738 -16.039 1.00 84.56 100 HIS A N 1
ATOM 788 C CA . HIS A 1 100 ? 19.180 -9.802 -15.227 1.00 84.56 100 HIS A CA 1
ATOM 789 C C . HIS A 1 100 ? 19.387 -8.542 -14.366 1.00 84.56 100 HIS A C 1
ATOM 791 O O . HIS A 1 100 ? 18.802 -7.484 -14.619 1.00 84.56 100 HIS A O 1
ATOM 797 N N . SER A 1 101 ? 20.205 -8.636 -13.314 1.00 84.12 101 SER A N 1
ATOM 798 C CA . SER A 1 101 ? 20.544 -7.467 -12.487 1.00 84.12 101 SER A CA 1
ATOM 799 C C . SER A 1 101 ? 21.173 -6.356 -13.340 1.00 84.12 101 SER A C 1
ATOM 801 O O . SER A 1 101 ? 21.901 -6.643 -14.289 1.00 84.12 101 SER A O 1
ATOM 803 N N . GLY A 1 102 ? 20.830 -5.097 -13.060 1.00 85.88 102 GLY A N 1
ATOM 804 C CA . GLY A 1 102 ? 21.308 -3.940 -13.829 1.00 85.88 102 GLY A CA 1
ATOM 805 C C . GLY A 1 102 ? 20.674 -3.738 -15.214 1.00 85.88 102 GLY A C 1
ATOM 806 O O . GLY A 1 102 ? 20.994 -2.761 -15.875 1.00 85.88 102 GLY A O 1
ATOM 807 N N . SER A 1 103 ? 19.736 -4.584 -15.663 1.00 86.69 103 SER A N 1
ATOM 808 C CA . SER A 1 103 ? 19.119 -4.465 -17.002 1.00 86.69 103 SER A CA 1
ATOM 809 C C . SER A 1 103 ? 18.127 -3.297 -17.172 1.00 86.69 103 SER A C 1
ATOM 811 O O . SER A 1 103 ? 17.382 -3.271 -18.149 1.00 86.69 103 SER A O 1
ATOM 813 N N . GLY A 1 104 ? 18.021 -2.389 -16.195 1.00 88.50 104 GLY A N 1
ATOM 814 C CA . GLY A 1 104 ? 17.096 -1.248 -16.241 1.00 88.50 104 GLY A CA 1
ATOM 815 C C . GLY A 1 104 ? 15.624 -1.566 -15.943 1.00 88.50 104 GLY A C 1
ATOM 816 O O . GLY A 1 104 ? 14.758 -0.760 -16.264 1.00 88.50 104 GLY A O 1
ATOM 817 N N . LYS A 1 105 ? 15.306 -2.717 -15.324 1.00 89.56 105 LYS A N 1
ATOM 818 C CA . LYS A 1 105 ? 13.910 -3.083 -14.979 1.00 89.56 105 LYS A CA 1
ATOM 819 C C . LYS A 1 105 ? 13.213 -1.999 -14.155 1.00 89.56 105 LYS A C 1
ATOM 821 O O . LYS A 1 105 ? 12.112 -1.587 -14.504 1.00 89.56 105 LYS A O 1
ATOM 826 N N . SER A 1 106 ? 13.864 -1.555 -13.074 1.00 89.25 106 SER A N 1
ATOM 827 C CA . SER A 1 106 ? 13.336 -0.520 -12.181 1.00 89.25 106 SER A CA 1
ATOM 828 C C . SER A 1 106 ? 13.148 0.783 -12.934 1.00 89.25 106 SER A C 1
ATOM 830 O O . SER A 1 106 ? 12.068 1.350 -12.867 1.00 89.25 106 SER A O 1
ATOM 832 N N . SER A 1 107 ? 14.142 1.181 -13.728 1.00 91.94 107 SER A N 1
ATOM 833 C CA . SER A 1 107 ? 14.100 2.398 -14.536 1.00 91.94 107 SER A CA 1
ATOM 834 C C . SER A 1 107 ? 12.907 2.399 -15.497 1.00 91.94 107 SER A C 1
ATOM 836 O O . SER A 1 107 ? 12.161 3.366 -15.530 1.00 91.94 107 SER A O 1
ATOM 838 N N . ILE A 1 108 ? 12.647 1.293 -16.211 1.00 93.44 108 ILE A N 1
ATOM 839 C CA . ILE A 1 108 ? 11.480 1.179 -17.110 1.00 93.44 108 ILE A CA 1
ATOM 840 C C . ILE A 1 108 ? 10.165 1.321 -16.335 1.00 93.44 108 ILE A C 1
ATOM 842 O O . ILE A 1 108 ? 9.254 2.024 -16.765 1.00 93.44 108 ILE A O 1
ATOM 846 N N . VAL A 1 109 ? 10.046 0.635 -15.197 1.00 92.56 109 VAL A N 1
ATOM 847 C CA . VAL A 1 109 ? 8.823 0.659 -14.384 1.00 92.56 109 VAL A CA 1
ATOM 848 C C . VAL A 1 109 ? 8.575 2.055 -13.809 1.00 92.56 109 VAL A C 1
ATOM 850 O O . VAL A 1 109 ? 7.440 2.525 -13.820 1.00 92.56 109 VAL A O 1
ATOM 853 N N . GLN A 1 110 ? 9.627 2.711 -13.323 1.00 92.50 110 GLN A N 1
ATOM 854 C CA . GLN A 1 110 ? 9.586 4.055 -12.748 1.00 92.50 110 GLN A CA 1
ATOM 855 C C . GLN A 1 110 ? 9.219 5.099 -13.804 1.00 92.50 110 GLN A C 1
ATOM 857 O O . GLN A 1 110 ? 8.291 5.869 -13.568 1.00 92.50 110 GLN A O 1
ATOM 862 N N . HIS A 1 111 ? 9.849 5.045 -14.982 1.00 94.62 111 HIS A N 1
ATOM 863 C CA . HIS A 1 111 ? 9.531 5.897 -16.129 1.00 94.62 111 HIS A CA 1
ATOM 864 C C . HIS A 1 111 ? 8.045 5.813 -16.504 1.00 94.62 111 HIS A C 1
ATOM 866 O O . HIS A 1 111 ? 7.323 6.809 -16.534 1.00 94.62 111 HIS A O 1
ATOM 872 N N . ILE A 1 112 ? 7.540 4.591 -16.709 1.00 93.38 112 ILE A N 1
ATOM 873 C CA . ILE A 1 112 ? 6.133 4.367 -17.068 1.00 93.38 112 ILE A CA 1
ATOM 874 C C . ILE A 1 112 ? 5.202 4.846 -15.952 1.00 93.38 112 ILE A C 1
ATOM 876 O O . ILE A 1 112 ? 4.166 5.453 -16.218 1.00 93.38 112 ILE A O 1
ATOM 880 N N . ALA A 1 113 ? 5.559 4.600 -14.693 1.00 91.81 113 ALA A N 1
ATOM 881 C CA . ALA A 1 113 ? 4.772 5.060 -13.562 1.00 91.81 113 ALA A CA 1
ATOM 882 C C . ALA A 1 113 ? 4.672 6.594 -13.502 1.00 91.81 113 ALA A C 1
ATOM 884 O O . ALA A 1 113 ? 3.588 7.112 -13.235 1.00 91.81 113 ALA A O 1
ATOM 885 N N . LEU A 1 114 ? 5.757 7.320 -13.790 1.00 93.50 114 LEU A N 1
ATOM 886 C CA . LEU A 1 114 ? 5.733 8.781 -13.880 1.00 93.50 114 LEU A CA 1
ATOM 887 C C . LEU A 1 114 ? 4.799 9.263 -14.995 1.00 93.50 114 LEU A C 1
ATOM 889 O O . LEU A 1 114 ? 3.949 10.107 -14.722 1.00 93.50 114 LEU A O 1
ATOM 893 N N . GLN A 1 115 ? 4.854 8.661 -16.189 1.00 92.88 115 GLN A N 1
ATOM 894 C CA . GLN A 1 115 ? 3.948 9.020 -17.291 1.00 92.88 115 GLN A CA 1
ATOM 895 C C . GLN A 1 115 ? 2.468 8.870 -16.918 1.00 92.88 115 GLN A C 1
ATOM 897 O O . GLN A 1 115 ? 1.639 9.711 -17.263 1.00 92.88 115 GLN A O 1
ATOM 902 N N . TYR A 1 116 ? 2.109 7.796 -16.214 1.00 91.25 116 TYR A N 1
ATOM 903 C CA . TYR A 1 116 ? 0.731 7.601 -15.761 1.00 91.25 116 TYR A CA 1
ATOM 904 C C . TYR A 1 116 ? 0.341 8.586 -14.657 1.00 91.25 116 TYR A C 1
ATOM 906 O O . TYR A 1 116 ? -0.785 9.081 -14.650 1.00 91.25 116 TYR A O 1
ATOM 914 N N . ARG A 1 117 ? 1.270 8.927 -13.759 1.00 90.25 117 ARG A N 1
ATOM 915 C CA . ARG A 1 117 ? 1.048 9.957 -12.739 1.00 90.25 117 ARG A CA 1
ATOM 916 C C . ARG A 1 117 ? 0.784 11.330 -13.363 1.00 90.25 117 ARG A C 1
ATOM 918 O O . ARG A 1 117 ? -0.092 12.046 -12.892 1.00 90.25 117 ARG A O 1
ATOM 925 N N . GLU A 1 118 ? 1.506 11.686 -14.425 1.00 90.94 118 GLU A N 1
ATOM 926 C CA . GLU A 1 118 ? 1.268 12.915 -15.200 1.00 90.94 118 GLU A CA 1
ATOM 927 C C . GLU A 1 118 ? -0.107 12.921 -15.877 1.00 90.94 118 GLU A C 1
ATOM 929 O O . GLU A 1 118 ? -0.729 13.970 -16.010 1.00 90.94 118 GLU A O 1
ATOM 934 N N . GLN A 1 119 ? -0.622 11.742 -16.235 1.00 91.19 119 GLN A N 1
ATOM 935 C CA . GLN A 1 119 ? -1.977 11.551 -16.763 1.00 91.19 119 GLN A CA 1
ATOM 936 C C . GLN A 1 119 ? -3.061 11.514 -15.669 1.00 91.19 119 GLN A C 1
ATOM 938 O O . GLN A 1 119 ? -4.208 11.200 -15.971 1.00 91.19 119 GLN A O 1
ATOM 943 N N . GLY A 1 120 ? -2.720 11.799 -14.409 1.00 87.62 120 GLY A N 1
ATOM 944 C CA . GLY A 1 120 ? -3.667 11.843 -13.290 1.00 87.62 120 GLY A CA 1
ATOM 945 C C . GLY A 1 120 ? -3.900 10.509 -12.575 1.00 87.62 120 GLY A C 1
ATOM 946 O O . GLY A 1 120 ? -4.682 10.463 -11.629 1.00 87.62 120 GLY A O 1
ATOM 947 N N . TRP A 1 121 ? -3.204 9.433 -12.959 1.00 89.31 121 TRP A N 1
ATOM 948 C CA . TRP A 1 121 ? -3.351 8.139 -12.292 1.00 89.31 121 TRP A CA 1
ATOM 949 C C . TRP A 1 121 ? -2.708 8.155 -10.909 1.00 89.31 121 TRP A C 1
ATOM 951 O O . TRP A 1 121 ? -1.608 8.681 -10.703 1.00 89.31 121 TRP A O 1
ATOM 961 N N . THR A 1 122 ? -3.351 7.478 -9.960 1.00 85.06 122 THR A N 1
ATOM 962 C CA . THR A 1 122 ? -2.759 7.263 -8.639 1.00 85.06 122 THR A CA 1
ATOM 963 C C . THR A 1 122 ? -1.731 6.139 -8.724 1.00 85.06 122 THR A C 1
ATOM 965 O O . THR A 1 122 ? -2.070 5.000 -9.035 1.00 85.06 122 THR A O 1
ATOM 968 N N . VAL A 1 123 ? -0.465 6.435 -8.422 1.00 86.25 123 VAL A N 1
ATOM 969 C CA . VAL A 1 123 ? 0.616 5.437 -8.396 1.00 86.25 123 VAL A CA 1
ATOM 970 C C . VAL A 1 123 ? 0.960 5.084 -6.956 1.00 86.25 123 VAL A C 1
ATOM 972 O O . VAL A 1 123 ? 1.442 5.936 -6.211 1.00 86.25 123 VAL A O 1
ATOM 975 N N . ARG A 1 124 ? 0.791 3.813 -6.583 1.00 83.38 124 ARG A N 1
ATOM 976 C CA . ARG A 1 124 ? 1.165 3.287 -5.265 1.00 83.38 124 ARG A CA 1
ATOM 977 C C . ARG A 1 124 ? 2.273 2.259 -5.364 1.00 83.38 124 ARG A C 1
ATOM 979 O O . ARG A 1 124 ? 2.234 1.343 -6.184 1.00 83.38 124 ARG A O 1
ATOM 986 N N . ARG A 1 125 ? 3.249 2.370 -4.467 1.00 82.00 125 ARG A N 1
ATOM 987 C CA . ARG A 1 125 ? 4.302 1.363 -4.310 1.00 82.00 125 ARG A CA 1
ATOM 988 C C . ARG A 1 125 ? 3.959 0.453 -3.154 1.00 82.00 125 ARG A C 1
ATOM 990 O O . ARG A 1 125 ? 3.766 0.914 -2.034 1.00 82.00 125 ARG A O 1
ATOM 997 N N . ILE A 1 126 ? 3.933 -0.842 -3.416 1.00 75.25 126 ILE A N 1
ATOM 998 C CA . ILE A 1 126 ? 3.580 -1.846 -2.427 1.00 75.25 126 ILE A CA 1
ATOM 999 C C . ILE A 1 126 ? 4.866 -2.537 -1.994 1.00 75.25 126 ILE A C 1
ATOM 1001 O O . ILE A 1 126 ? 5.436 -3.352 -2.714 1.00 75.25 126 ILE A O 1
ATOM 1005 N N . LYS A 1 127 ? 5.347 -2.153 -0.806 1.00 66.44 127 LYS A N 1
ATOM 1006 C CA . LYS A 1 127 ? 6.578 -2.690 -0.204 1.00 66.44 127 LYS A CA 1
ATOM 1007 C C . LYS A 1 127 ? 6.371 -4.049 0.463 1.00 66.44 127 LYS A C 1
ATOM 1009 O O . LYS A 1 127 ? 7.328 -4.795 0.626 1.00 66.44 127 LYS A O 1
ATOM 1014 N N . LYS A 1 128 ? 5.142 -4.350 0.887 1.00 56.59 128 LYS A N 1
ATOM 1015 C CA . LYS A 1 128 ? 4.822 -5.558 1.645 1.00 56.59 128 LYS A CA 1
ATOM 1016 C C . LYS A 1 128 ? 4.096 -6.545 0.745 1.00 56.59 128 LYS A C 1
ATOM 1018 O O . LYS A 1 128 ? 2.910 -6.389 0.473 1.00 56.59 128 LYS A O 1
ATOM 1023 N N . LEU A 1 129 ? 4.818 -7.565 0.312 1.00 53.31 129 LEU A N 1
ATOM 1024 C CA . LEU A 1 129 ? 4.233 -8.794 -0.197 1.00 53.31 129 LEU A CA 1
ATOM 1025 C C . LEU A 1 129 ? 4.530 -9.883 0.824 1.00 53.31 129 LEU A C 1
ATOM 1027 O O . LEU A 1 129 ? 5.673 -10.050 1.245 1.00 53.31 129 LEU A O 1
ATOM 1031 N N . VAL A 1 130 ? 3.480 -10.575 1.266 1.00 48.28 130 VAL A N 1
ATOM 1032 C CA . VAL A 1 130 ? 3.630 -11.839 1.987 1.00 48.28 130 VAL A CA 1
ATOM 1033 C C . VAL A 1 130 ? 4.401 -12.781 1.068 1.00 48.28 130 VAL A C 1
ATOM 1035 O O . VAL A 1 130 ? 4.058 -12.920 -0.104 1.00 48.28 130 VAL A O 1
ATOM 1038 N N . THR A 1 131 ? 5.471 -13.348 1.612 1.00 41.91 131 THR A N 1
ATOM 1039 C CA . THR A 1 131 ? 6.459 -14.212 0.971 1.00 41.91 131 THR A CA 1
ATOM 1040 C C . THR A 1 131 ? 5.812 -15.240 0.039 1.00 41.91 131 THR A C 1
ATOM 1042 O O . THR A 1 131 ? 5.303 -16.263 0.487 1.00 41.91 131 THR A O 1
ATOM 1045 N N . ILE A 1 132 ? 5.857 -14.988 -1.269 1.00 44.91 132 ILE A N 1
ATOM 1046 C CA . ILE A 1 132 ? 5.812 -16.049 -2.279 1.00 44.91 132 ILE A CA 1
ATOM 1047 C C . ILE A 1 132 ? 7.272 -16.264 -2.671 1.00 44.91 132 ILE A C 1
ATOM 1049 O O . ILE A 1 132 ? 7.977 -15.300 -2.960 1.00 44.91 132 ILE A O 1
ATOM 1053 N N . SER A 1 133 ? 7.724 -17.511 -2.554 1.00 43.31 133 SER A N 1
ATOM 1054 C CA . SER A 1 133 ? 9.123 -17.942 -2.561 1.00 43.31 133 SER A CA 1
ATOM 1055 C C . SER A 1 133 ? 10.029 -17.215 -3.562 1.00 43.31 133 SER A C 1
ATOM 1057 O O . SER A 1 133 ? 9.727 -17.119 -4.750 1.00 43.31 133 SER A O 1
ATOM 1059 N N . GLU A 1 134 ? 11.164 -16.788 -3.019 1.00 50.88 134 GLU A N 1
ATOM 1060 C CA . GLU A 1 134 ? 12.338 -16.141 -3.601 1.00 50.88 134 GLU A CA 1
ATOM 1061 C C . GLU A 1 134 ? 12.829 -16.711 -4.948 1.00 50.88 134 GLU A C 1
ATOM 1063 O O . GLU A 1 134 ? 12.691 -17.906 -5.218 1.00 50.88 134 GLU A O 1
ATOM 10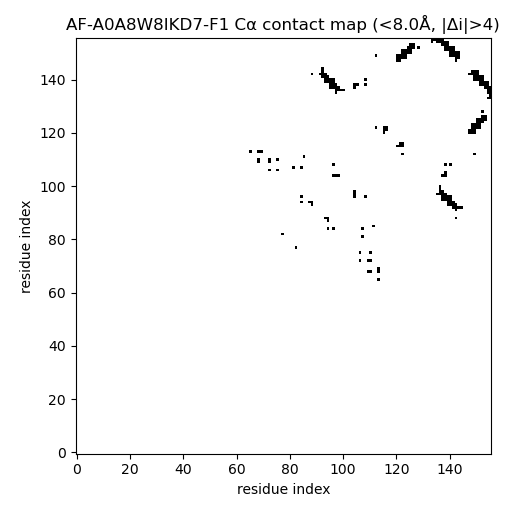68 N N . LYS A 1 135 ? 13.554 -15.845 -5.688 1.00 45.03 135 LYS A N 1
ATOM 1069 C CA . LYS A 1 135 ? 14.575 -16.112 -6.740 1.00 45.03 135 LYS A CA 1
ATOM 1070 C C . LYS A 1 135 ? 14.314 -15.573 -8.147 1.00 45.03 135 LYS A C 1
ATOM 1072 O O . LYS A 1 135 ? 14.915 -16.065 -9.103 1.00 45.03 135 LYS A O 1
ATOM 1077 N N . THR A 1 136 ? 13.530 -14.515 -8.328 1.00 46.72 136 THR A N 1
ATOM 1078 C CA . THR A 1 136 ? 13.531 -13.827 -9.629 1.00 46.72 136 THR A CA 1
ATOM 1079 C C . THR A 1 136 ? 13.584 -12.315 -9.475 1.00 46.72 136 THR A C 1
ATOM 1081 O O . THR A 1 136 ? 12.652 -11.725 -8.940 1.00 46.72 136 THR A O 1
ATOM 1084 N N . ASN A 1 137 ? 14.642 -11.699 -10.026 1.00 57.38 137 ASN A N 1
ATOM 1085 C CA . ASN A 1 137 ? 14.816 -10.252 -10.202 1.00 57.38 137 ASN A CA 1
ATOM 1086 C C . ASN A 1 137 ? 13.670 -9.672 -11.061 1.00 57.38 137 ASN A C 1
ATOM 1088 O O . ASN A 1 137 ? 13.840 -9.438 -12.264 1.00 57.38 137 ASN A O 1
ATOM 1092 N N . THR A 1 138 ? 12.491 -9.480 -10.472 1.00 54.66 138 THR A N 1
ATOM 1093 C CA . THR A 1 138 ? 11.237 -9.178 -11.174 1.00 54.66 138 THR A CA 1
ATOM 1094 C C . THR A 1 138 ? 10.523 -8.006 -10.527 1.00 54.66 138 THR A C 1
ATOM 1096 O O . THR A 1 138 ? 10.479 -7.864 -9.308 1.00 54.66 138 THR A O 1
ATOM 1099 N N . ILE A 1 139 ? 9.953 -7.152 -11.370 1.00 70.50 139 ILE A N 1
ATOM 1100 C CA . ILE A 1 139 ? 9.126 -6.030 -10.942 1.00 70.50 139 ILE A CA 1
ATOM 1101 C C . ILE A 1 139 ? 7.772 -6.197 -11.601 1.00 70.50 139 ILE A C 1
ATOM 1103 O O . ILE A 1 139 ? 7.679 -6.355 -12.817 1.00 70.50 139 ILE A O 1
ATOM 1107 N N . THR A 1 140 ? 6.720 -6.188 -10.796 1.00 66.69 140 THR A N 1
ATOM 1108 C CA . THR A 1 140 ? 5.355 -6.391 -11.269 1.00 66.69 140 THR A CA 1
ATOM 1109 C C . THR A 1 140 ? 4.590 -5.077 -11.214 1.00 66.69 140 THR A C 1
ATOM 1111 O O . THR A 1 140 ? 4.580 -4.391 -10.194 1.00 66.69 140 THR A O 1
ATOM 1114 N N . ILE A 1 141 ? 3.929 -4.737 -12.317 1.00 74.69 141 ILE A N 1
ATOM 1115 C CA . ILE A 1 141 ? 3.042 -3.587 -12.448 1.00 74.69 141 ILE A CA 1
ATOM 1116 C C . ILE A 1 141 ? 1.612 -4.103 -12.592 1.00 74.69 141 ILE A C 1
ATOM 1118 O O . ILE A 1 141 ? 1.262 -4.731 -13.594 1.00 74.69 141 ILE A O 1
ATOM 1122 N N . GLY A 1 142 ? 0.784 -3.834 -11.590 1.00 68.12 142 GLY A N 1
ATOM 1123 C CA . GLY A 1 142 ? -0.660 -4.014 -11.659 1.00 68.12 142 GLY A CA 1
ATOM 1124 C C . GLY A 1 142 ? -1.338 -2.696 -12.018 1.00 68.12 142 GLY A C 1
ATOM 1125 O O . GLY A 1 142 ? -1.029 -1.662 -11.435 1.00 68.12 142 GLY A O 1
ATOM 1126 N N . LYS A 1 143 ? -2.281 -2.729 -12.954 1.00 74.38 143 LYS A N 1
ATOM 1127 C CA . LYS A 1 143 ? -3.170 -1.615 -13.276 1.00 74.38 143 LYS A CA 1
ATOM 1128 C C . LYS A 1 143 ? -4.599 -2.017 -12.932 1.00 74.38 143 LYS A C 1
ATOM 1130 O O . LYS A 1 143 ? -5.122 -2.988 -13.479 1.00 74.38 143 LYS A O 1
ATOM 1135 N N . GLN A 1 144 ? -5.233 -1.259 -12.047 1.00 63.31 144 GLN A N 1
ATOM 1136 C CA . GLN A 1 144 ? -6.637 -1.425 -11.700 1.00 63.31 144 GLN A CA 1
ATOM 1137 C C . GLN A 1 144 ? -7.442 -0.332 -12.406 1.00 63.31 144 GLN A C 1
ATOM 1139 O O . GLN A 1 144 ? -7.261 0.857 -12.164 1.00 63.31 144 GLN A O 1
ATOM 1144 N N . VAL A 1 145 ? -8.309 -0.747 -13.333 1.00 62.12 145 VAL A N 1
ATOM 1145 C CA . VAL A 1 145 ? -9.130 0.185 -14.127 1.00 62.12 145 VAL A CA 1
ATOM 1146 C C . VAL A 1 145 ? -10.238 0.808 -13.269 1.00 62.12 145 VAL A C 1
ATOM 1148 O O . VAL A 1 145 ? -10.608 1.955 -13.480 1.00 62.12 145 VAL A O 1
ATOM 1151 N N . GLN A 1 146 ? -10.716 0.084 -12.253 1.00 60.69 146 GLN A N 1
ATOM 1152 C CA . GLN A 1 146 ? -11.550 0.662 -11.200 1.00 60.69 146 GLN A CA 1
ATOM 1153 C C . GLN A 1 146 ? -10.656 1.509 -10.282 1.00 60.69 146 GLN A C 1
ATOM 1155 O O . GLN A 1 146 ? -9.722 0.971 -9.689 1.00 60.69 146 GLN A O 1
ATOM 1160 N N . ASN A 1 147 ? -10.958 2.805 -10.169 1.00 61.56 147 ASN A N 1
ATOM 1161 C CA . ASN A 1 147 ? -10.241 3.813 -9.367 1.00 61.56 147 ASN A CA 1
ATOM 1162 C C . ASN A 1 147 ? -8.919 4.351 -9.950 1.00 61.56 147 ASN A C 1
ATOM 1164 O O . ASN A 1 147 ? -8.149 4.949 -9.203 1.00 61.56 147 ASN A O 1
ATOM 1168 N N . GLU A 1 148 ? -8.653 4.160 -11.248 1.00 76.38 148 GLU A N 1
ATOM 1169 C CA . GLU A 1 148 ? -7.496 4.751 -11.957 1.00 76.38 148 GLU A CA 1
ATOM 1170 C C . GLU A 1 148 ? -6.154 4.605 -11.207 1.00 76.38 148 GLU A C 1
ATOM 1172 O O . GLU A 1 148 ? -5.361 5.541 -11.062 1.00 76.38 148 GLU A O 1
ATOM 1177 N N . GLU A 1 149 ? -5.895 3.393 -10.712 1.00 76.19 149 GLU A N 1
ATOM 1178 C CA . GLU A 1 149 ?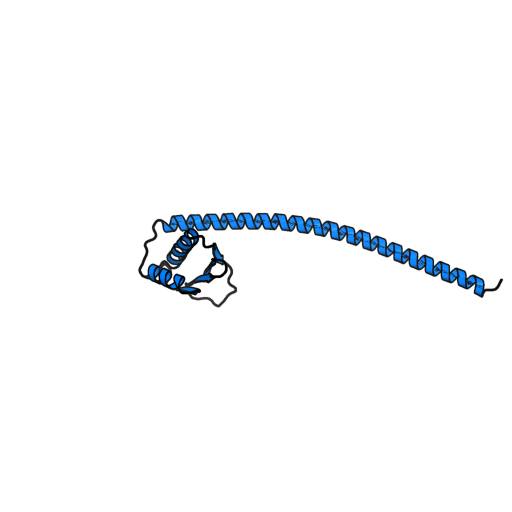 -4.780 3.111 -9.812 1.00 76.19 149 GLU A CA 1
ATOM 1179 C C . GLU A 1 149 ? -3.743 2.183 -10.464 1.00 76.19 149 GLU A C 1
ATOM 1181 O O . GLU A 1 149 ? -4.074 1.138 -11.033 1.00 76.19 149 GLU A O 1
ATOM 1186 N N . ILE A 1 150 ? -2.460 2.534 -10.340 1.00 81.06 150 ILE A N 1
ATOM 1187 C CA . ILE A 1 150 ? -1.324 1.677 -10.691 1.00 81.06 150 ILE A CA 1
ATOM 1188 C C . ILE A 1 150 ? -0.582 1.270 -9.424 1.00 81.06 150 ILE A C 1
ATOM 1190 O O . ILE A 1 150 ? -0.125 2.103 -8.643 1.00 81.06 150 ILE A O 1
ATOM 1194 N N . LYS A 1 151 ? -0.428 -0.040 -9.252 1.00 79.00 151 LYS A N 1
ATOM 1195 C CA . LYS A 1 151 ? 0.235 -0.690 -8.126 1.00 79.00 151 LYS A CA 1
ATOM 1196 C C . LYS A 1 151 ? 1.556 -1.291 -8.582 1.00 79.00 151 LYS A C 1
ATOM 1198 O O . LYS A 1 151 ? 1.593 -2.138 -9.473 1.00 79.00 151 LYS A O 1
ATOM 1203 N N . LEU A 1 152 ? 2.641 -0.853 -7.958 1.00 73.00 152 LEU A N 1
ATOM 1204 C CA . LEU A 1 152 ? 3.998 -1.298 -8.255 1.00 73.00 152 LEU A CA 1
ATOM 1205 C C . LEU A 1 152 ? 4.490 -2.227 -7.152 1.00 73.00 152 LEU A C 1
ATOM 1207 O O . LEU A 1 152 ? 4.531 -1.835 -5.986 1.00 73.00 152 LEU A O 1
ATOM 1211 N N . TYR A 1 153 ? 4.893 -3.431 -7.537 1.00 69.88 153 TYR A N 1
ATOM 1212 C CA . TYR A 1 153 ? 5.381 -4.475 -6.647 1.00 69.88 153 TYR A CA 1
ATOM 1213 C C . TYR A 1 153 ? 6.828 -4.821 -6.994 1.00 69.88 153 TYR A C 1
ATOM 1215 O O . TYR A 1 153 ? 7.131 -5.173 -8.136 1.00 69.88 153 TYR A O 1
ATOM 1223 N N . ASN A 1 154 ? 7.706 -4.771 -5.995 1.00 62.50 154 ASN A N 1
ATOM 1224 C CA . ASN A 1 154 ? 9.094 -5.204 -6.129 1.00 62.50 154 ASN A CA 1
ATOM 1225 C C . ASN A 1 154 ? 9.278 -6.545 -5.418 1.00 62.50 154 ASN A C 1
ATOM 1227 O O . ASN A 1 154 ? 8.986 -6.643 -4.227 1.00 62.50 154 ASN A O 1
ATOM 1231 N N . PHE A 1 155 ? 9.792 -7.540 -6.138 1.00 51.56 155 PHE A N 1
ATOM 1232 C CA . PHE A 1 155 ? 10.260 -8.800 -5.568 1.00 51.56 155 PHE A CA 1
ATOM 1233 C C . PHE A 1 155 ? 11.790 -8.814 -5.668 1.00 51.56 155 PHE A C 1
ATOM 1235 O O . PHE A 1 1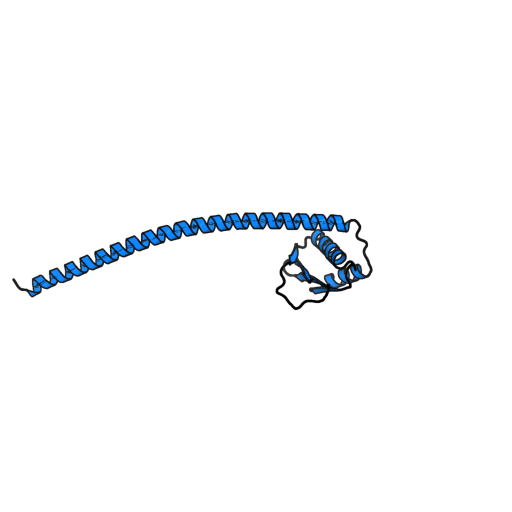55 ? 12.334 -8.665 -6.768 1.00 51.56 155 PHE A O 1
ATOM 1242 N N . TYR A 1 156 ? 12.465 -8.914 -4.520 1.00 48.84 156 TYR A N 1
ATOM 1243 C CA . TYR A 1 156 ? 13.920 -9.070 -4.433 1.00 48.84 156 TYR A CA 1
ATOM 1244 C C . TYR A 1 156 ? 14.288 -10.555 -4.407 1.00 48.84 156 TYR A C 1
ATOM 1246 O O . TYR A 1 156 ? 13.541 -11.328 -3.765 1.00 48.84 156 TYR A O 1
#

Radius of gyration: 33.33 Å; Cα contacts (8 Å, |Δi|>4): 121; chains: 1; bounding box: 72×32×96 Å

Nearest PDB structures (foldseek):
  3ui2-assembly1_A  TM=2.958E-01  e=4.722E+00  Arabidopsis thaliana

Organism: Magallana gigas (NCBI:txid29159)

pLDDT: mean 84.2, std 14.52, range [41.91, 98.19]

Foldseek 3Di:
DDPVVVVVVVVVVVVVVVVVVVVVVVVVVVVVVVVVVVVVVVVVVVVVVVVVVVVVVVVVVVVVVLVVLVVVCVPDDQDPLLVVQVVDVVPDQKDKQFDDPPPCSVNSVSNSLVVLVVVVAAEDEDADDDDDDDDTQMKMWGADPVRRYIYIYGGD

InterPro domains:
  IPR027417 P-loop containing nucleoside triphosphate hydrolase [G3DSA:3.40.50.300] (58-153)
  IPR027417 P-loop containing nucleoside triphosphate hydrolase [SSF52540] (78-127)
  IPR049050 Novel STAND NTPase 3 [PF20720] (76-136)

Sequence (156 aa):
MDPDSTQYYIDKLLAVEGLQTDVTNLKEGFEELQTDVTNLKENVEEMKKANEKSSSQESLIEKAIFDQWKQDDIDFISTKACKGVEKNIKSRNLVIVAGHSGSGKSSIVQHIALQYREQGWTVRRIKKLVTISEKTNTITIGKQVQNEEIKLYNFY

Solvent-accessible surface area (backbone atoms only — not comparable to full-atom values): 8927 Å² total; per-residue (Å²): 133,66,68,70,68,53,50,57,54,51,55,54,49,54,53,51,52,51,51,51,51,53,54,49,55,52,50,54,55,48,53,52,49,53,51,52,55,51,54,50,51,51,52,53,53,52,52,51,55,53,51,54,52,50,52,54,52,51,51,51,55,51,49,54,51,54,53,47,49,55,61,64,45,72,78,60,75,89,43,76,68,41,56,50,50,59,56,45,56,74,80,36,52,65,44,75,45,73,57,66,89,89,69,47,58,66,56,46,53,51,50,55,49,50,57,42,41,76,72,68,33,48,75,44,78,47,88,82,69,84,86,70,84,79,84,55,64,32,39,38,40,38,44,40,82,78,83,47,32,36,40,37,37,72,45,110

Secondary structure (DSSP, 8-state):
--HHHHHHHHHHHHHHHHHHHHHHHHHHHHHHHHHHHHHHHHHHHHHHHHHHHHHHHHHHHHHHHHHHHHHHHTT----HHHHHHHHHHHH-SEEEEE-STTSSHHHHHHHHHHHHHHTTPEEEEE-----------EEEE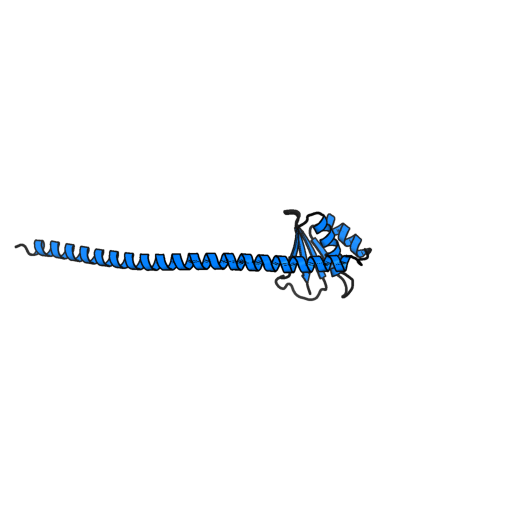EEETTTTEEEEEEE-